Protein AF-A0A097STL3-F1 (afdb_monomer_lite)

Organism: NCBI:txid1318617

Sequence (180 aa):
MKITKFYNEKYKRNTVWKDSSFRVPNNPNSFKMDLIIDRKINAGVVQYNNKYYCPFDEHENRVGMKEGSFIQLCLDSNGDLKFIGNGKRYDAREPKGKQLTPEQIFAIKNNLNLEIEDVNCIYKINMSINKNNQELFELNQKHLDQQNKTTIEIIKNQTKIYNELIEINQKINDTIWQKI

Structure (mmCIF, N/CA/C/O backbone):
data_AF-A0A097STL3-F1
#
_entry.id   AF-A0A097STL3-F1
#
loop_
_atom_site.group_PDB
_atom_site.id
_atom_site.type_symbol
_atom_site.label_atom_id
_atom_site.label_alt_id
_atom_site.label_comp_id
_atom_site.label_asym_id
_atom_site.label_entity_id
_atom_site.label_seq_id
_atom_site.pdbx_PDB_ins_code
_atom_site.Cartn_x
_atom_site.Cartn_y
_atom_site.Cartn_z
_atom_site.occupancy
_atom_site.B_iso_or_equiv
_atom_site.auth_seq_id
_atom_site.auth_comp_id
_atom_site.auth_asym_id
_atom_site.auth_atom_id
_atom_site.pdbx_PDB_model_num
ATOM 1 N N . MET A 1 1 ? 16.613 33.665 -1.586 1.00 49.97 1 MET A N 1
ATOM 2 C CA . MET A 1 1 ? 15.415 32.814 -1.791 1.00 49.97 1 MET A CA 1
ATOM 3 C C . MET A 1 1 ? 15.668 31.456 -1.137 1.00 49.97 1 MET A C 1
ATOM 5 O O . MET A 1 1 ? 16.727 30.902 -1.390 1.00 49.97 1 MET A O 1
ATOM 9 N N . LYS A 1 2 ? 14.793 30.944 -0.250 1.00 69.44 2 LYS A N 1
ATOM 10 C CA . LYS A 1 2 ? 15.006 29.623 0.392 1.00 69.44 2 LYS A CA 1
ATOM 11 C C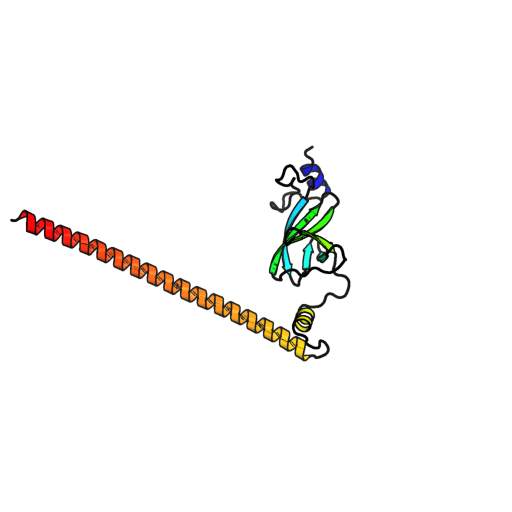 . LYS A 1 2 ? 15.012 28.526 -0.688 1.00 69.44 2 LYS A C 1
ATOM 13 O O . LYS A 1 2 ? 14.130 28.537 -1.541 1.00 69.44 2 LYS A O 1
ATOM 18 N N . ILE A 1 3 ? 15.969 27.593 -0.650 1.00 67.31 3 ILE A N 1
ATOM 19 C CA . ILE A 1 3 ? 16.179 26.551 -1.683 1.00 67.31 3 ILE A CA 1
ATOM 20 C C . ILE A 1 3 ? 14.909 25.716 -1.952 1.00 67.31 3 ILE A C 1
ATOM 22 O O . ILE A 1 3 ? 14.610 25.378 -3.091 1.00 67.31 3 ILE A O 1
ATOM 26 N N . THR A 1 4 ? 14.093 25.487 -0.918 1.00 68.31 4 THR A N 1
ATOM 27 C CA . THR A 1 4 ? 12.759 24.864 -0.996 1.00 68.31 4 THR A CA 1
ATOM 28 C C . THR A 1 4 ? 11.819 25.582 -1.961 1.00 68.31 4 THR A C 1
ATOM 30 O O . THR A 1 4 ? 11.102 24.939 -2.722 1.00 68.31 4 THR A O 1
ATOM 33 N N . LYS A 1 5 ? 11.811 26.919 -1.940 1.00 70.94 5 LYS A N 1
ATOM 34 C CA . LYS A 1 5 ? 10.935 27.747 -2.773 1.00 70.94 5 LYS A CA 1
ATOM 35 C C . LYS A 1 5 ? 11.316 27.625 -4.249 1.00 70.94 5 LYS A C 1
ATOM 37 O O . LYS A 1 5 ? 10.437 27.390 -5.067 1.00 70.94 5 LYS A O 1
ATOM 42 N N . PHE A 1 6 ? 12.616 27.655 -4.552 1.00 73.12 6 PHE A N 1
ATOM 43 C CA . PHE A 1 6 ? 13.137 27.450 -5.908 1.00 73.12 6 PHE A CA 1
ATOM 44 C C . PHE A 1 6 ? 12.684 26.111 -6.513 1.00 73.12 6 PHE A C 1
ATOM 46 O O . PHE A 1 6 ? 12.164 26.082 -7.625 1.00 73.12 6 PHE A O 1
ATOM 53 N N . TYR A 1 7 ? 12.833 25.003 -5.779 1.00 70.19 7 TYR A N 1
ATOM 54 C CA . TYR A 1 7 ? 12.460 23.678 -6.289 1.00 70.19 7 TYR A CA 1
ATOM 55 C C . TYR A 1 7 ? 10.946 23.487 -6.421 1.00 70.19 7 TYR A C 1
ATOM 57 O O . TYR A 1 7 ? 10.485 22.926 -7.416 1.00 70.19 7 TYR A O 1
ATOM 65 N N . ASN A 1 8 ? 10.160 23.987 -5.463 1.00 72.25 8 ASN A N 1
ATOM 66 C CA . ASN A 1 8 ? 8.702 23.931 -5.570 1.00 72.25 8 ASN A CA 1
ATOM 67 C C . ASN A 1 8 ? 8.195 24.739 -6.779 1.00 72.25 8 ASN A C 1
ATOM 69 O O . ASN A 1 8 ? 7.321 24.256 -7.496 1.00 72.25 8 ASN A O 1
ATOM 73 N N . GLU A 1 9 ? 8.779 25.908 -7.064 1.00 73.62 9 GLU A N 1
ATOM 74 C CA . GLU A 1 9 ? 8.464 26.702 -8.261 1.00 73.62 9 GLU A CA 1
ATOM 75 C C . GLU A 1 9 ? 8.891 25.984 -9.552 1.00 73.62 9 GLU A C 1
ATOM 77 O O . GLU A 1 9 ? 8.069 25.811 -10.455 1.00 73.62 9 GLU A O 1
ATOM 82 N N . LYS A 1 10 ? 10.135 25.482 -9.615 1.00 73.31 10 LYS A N 1
ATOM 83 C CA . LYS A 1 10 ? 10.678 24.734 -10.766 1.00 73.31 10 LYS A CA 1
ATOM 84 C C . LYS A 1 10 ? 9.775 23.566 -11.177 1.00 73.31 10 LYS A C 1
ATOM 86 O O . LYS A 1 10 ? 9.534 23.366 -12.365 1.00 73.31 10 LYS A O 1
ATOM 91 N N . TYR A 1 11 ? 9.253 22.814 -10.208 1.00 69.25 11 TYR A N 1
ATOM 92 C CA . TYR A 1 11 ? 8.400 21.645 -10.452 1.00 69.25 11 TYR A CA 1
ATOM 93 C C . TYR A 1 11 ? 6.895 21.933 -10.314 1.00 69.25 11 TYR A C 1
ATOM 95 O O . TYR A 1 11 ? 6.104 20.996 -10.191 1.00 69.25 11 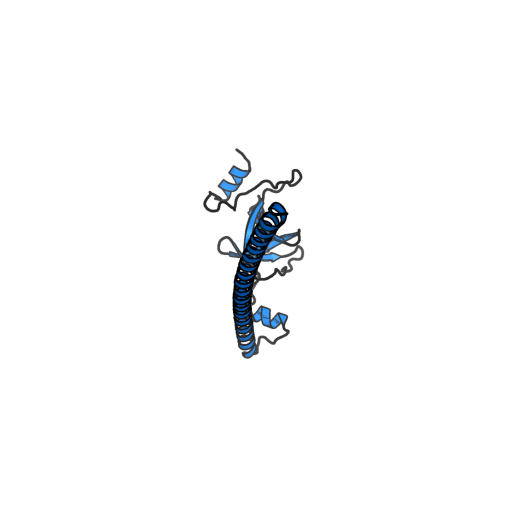TYR A O 1
ATOM 103 N N . LYS A 1 12 ? 6.486 23.213 -10.342 1.00 69.31 12 LYS A N 1
ATOM 104 C CA . LYS A 1 12 ? 5.081 23.668 -10.295 1.00 69.31 12 LYS A CA 1
ATOM 105 C C . LYS A 1 12 ? 4.276 23.078 -9.124 1.00 69.31 12 LYS A C 1
ATOM 107 O O . LYS A 1 12 ? 3.086 22.789 -9.247 1.00 69.31 12 LYS A O 1
ATOM 112 N N . ARG A 1 13 ? 4.911 22.894 -7.965 1.00 67.50 13 ARG A N 1
ATOM 113 C CA . ARG A 1 13 ? 4.290 22.387 -6.731 1.00 67.50 13 ARG A CA 1
ATOM 114 C C . ARG A 1 13 ? 3.690 23.544 -5.934 1.00 67.50 13 ARG A C 1
ATOM 116 O O . ARG A 1 13 ? 4.146 23.877 -4.844 1.00 67.50 13 ARG A O 1
ATOM 123 N N . ASN A 1 14 ? 2.652 24.159 -6.497 1.00 52.47 14 ASN A N 1
ATOM 124 C CA . ASN A 1 14 ? 1.901 25.231 -5.850 1.00 52.47 14 ASN A CA 1
ATOM 125 C C . ASN A 1 14 ? 0.673 24.642 -5.144 1.00 52.47 14 ASN A C 1
ATOM 127 O O . ASN A 1 14 ? -0.280 24.250 -5.807 1.00 52.47 14 ASN A O 1
ATOM 131 N N . THR A 1 15 ? 0.762 24.535 -3.813 1.00 48.19 15 THR A N 1
ATOM 132 C CA . THR A 1 15 ? -0.298 24.654 -2.777 1.00 48.19 15 THR A CA 1
ATOM 133 C C . THR A 1 15 ? -1.644 23.911 -2.881 1.00 48.19 15 THR A C 1
ATOM 135 O O . THR A 1 15 ? -2.364 23.900 -1.886 1.00 48.19 15 THR A O 1
ATOM 138 N N . VAL A 1 16 ? -1.995 23.236 -3.978 1.00 45.38 16 VAL A N 1
ATOM 139 C CA . VAL A 1 16 ? -3.266 22.489 -4.098 1.00 45.38 16 VAL A CA 1
ATOM 140 C C . VAL A 1 16 ? -3.219 21.169 -3.314 1.00 45.38 16 VAL A C 1
ATOM 142 O O . VAL A 1 16 ? -4.230 20.718 -2.787 1.00 45.38 16 VAL A O 1
ATOM 145 N N . TRP A 1 17 ? -2.027 20.589 -3.151 1.00 47.00 17 TRP A N 1
ATOM 146 C CA . TRP A 1 17 ? -1.789 19.374 -2.370 1.00 47.00 17 TRP A CA 1
ATOM 147 C C . TRP A 1 17 ? -0.951 19.748 -1.146 1.00 47.00 17 TRP A C 1
ATOM 149 O O . TRP A 1 17 ? 0.274 19.830 -1.242 1.00 47.00 17 TRP A O 1
ATOM 159 N N . LYS A 1 18 ? -1.596 20.030 -0.005 1.00 47.72 18 LYS A N 1
ATOM 160 C CA . LYS A 1 18 ? -0.914 20.462 1.237 1.00 47.72 18 LYS A CA 1
ATOM 161 C C . LYS A 1 18 ? 0.194 19.495 1.704 1.00 47.72 18 LYS A C 1
ATOM 163 O O . LYS A 1 18 ? 1.106 19.921 2.411 1.00 47.72 18 LYS A O 1
ATOM 168 N N . ASP A 1 19 ? 0.174 18.252 1.226 1.00 52.88 19 ASP A N 1
ATOM 169 C CA . ASP A 1 19 ? 1.062 17.177 1.675 1.00 52.88 19 ASP A CA 1
ATOM 170 C C . ASP A 1 19 ? 2.262 16.908 0.749 1.00 52.88 19 ASP A C 1
ATOM 172 O O . ASP A 1 19 ? 3.107 16.082 1.069 1.00 52.88 19 ASP A O 1
ATOM 176 N N . SER A 1 20 ? 2.384 17.597 -0.393 1.00 59.25 20 SER A N 1
ATOM 177 C CA . SER A 1 20 ? 3.439 17.332 -1.388 1.00 59.25 20 SER A CA 1
ATOM 178 C C . SER A 1 20 ? 4.316 18.561 -1.649 1.00 59.25 20 SER A C 1
ATOM 180 O O . SER A 1 20 ? 4.215 19.201 -2.697 1.00 59.25 20 SER A O 1
ATOM 182 N N . SER A 1 21 ? 5.205 18.874 -0.703 1.00 62.56 21 SER A N 1
ATOM 183 C CA . SER A 1 21 ? 6.242 19.905 -0.848 1.00 62.56 21 SER A CA 1
ATOM 184 C C . SER A 1 21 ? 7.646 19.323 -0.692 1.00 62.56 21 SER A C 1
ATOM 186 O O . SER A 1 21 ? 7.858 18.403 0.096 1.00 62.56 21 SER A O 1
ATOM 188 N N . PHE A 1 22 ? 8.612 19.866 -1.438 1.00 69.62 22 PHE A N 1
ATOM 189 C CA . PHE A 1 22 ? 10.025 19.553 -1.225 1.00 69.62 22 PHE A CA 1
ATOM 190 C C . PHE A 1 22 ? 10.446 20.015 0.173 1.00 69.62 22 PHE A C 1
ATOM 192 O O . PHE A 1 22 ? 10.267 21.191 0.522 1.00 69.62 22 PHE A O 1
ATOM 199 N N . ARG A 1 23 ? 11.002 19.099 0.970 1.00 67.44 23 ARG A N 1
ATOM 200 C CA . ARG A 1 23 ? 11.449 19.372 2.340 1.00 67.44 23 ARG A CA 1
ATOM 201 C C . ARG A 1 23 ? 12.903 18.953 2.503 1.00 67.44 23 ARG A C 1
ATOM 203 O O . ARG A 1 23 ? 13.337 17.933 1.978 1.00 67.44 23 ARG A O 1
ATOM 210 N N . VAL A 1 24 ? 13.649 19.758 3.258 1.00 63.56 24 VAL A N 1
ATOM 211 C CA . VAL A 1 24 ? 14.937 19.310 3.791 1.00 63.56 24 VAL A CA 1
ATOM 212 C C . VAL A 1 24 ? 14.597 18.243 4.831 1.00 63.56 24 VAL A C 1
ATOM 214 O O . VAL A 1 24 ? 13.694 18.495 5.638 1.00 63.56 24 VAL A O 1
ATOM 217 N N . PRO A 1 25 ? 15.214 17.055 4.809 1.00 62.47 25 PRO A N 1
ATOM 218 C CA . PRO A 1 25 ? 14.832 16.021 5.752 1.00 62.47 25 PRO A CA 1
ATOM 219 C C . PRO A 1 25 ? 15.215 16.455 7.174 1.00 62.47 25 PRO A C 1
ATOM 221 O O . PRO A 1 25 ? 16.156 17.217 7.380 1.00 62.47 25 PRO A O 1
ATOM 224 N N . ASN A 1 26 ? 14.475 15.972 8.175 1.00 56.97 26 ASN A N 1
ATOM 225 C CA . ASN A 1 26 ? 14.618 16.402 9.576 1.00 56.97 26 ASN A CA 1
ATOM 226 C C . ASN A 1 26 ? 15.957 15.992 10.230 1.00 56.97 26 ASN A C 1
ATOM 228 O O . ASN A 1 26 ? 16.152 16.232 11.419 1.00 56.97 26 ASN A O 1
ATOM 232 N N . ASN A 1 27 ? 16.866 15.357 9.485 1.00 54.47 27 ASN A N 1
ATOM 233 C CA . ASN A 1 27 ? 18.173 14.937 9.967 1.00 54.47 27 ASN A CA 1
ATOM 234 C C . ASN A 1 27 ? 19.263 15.894 9.436 1.00 54.47 27 ASN A C 1
ATOM 236 O O . ASN A 1 27 ? 19.412 16.007 8.215 1.00 54.47 27 ASN A O 1
ATOM 240 N N . PRO A 1 28 ? 20.067 16.531 10.307 1.00 45.56 28 PRO A N 1
ATOM 241 C CA . PRO A 1 28 ? 21.135 17.451 9.900 1.00 45.56 28 PRO A CA 1
ATOM 242 C C . PRO A 1 28 ? 22.209 16.820 8.994 1.00 45.56 28 PRO A C 1
ATOM 244 O O . PRO A 1 28 ? 22.889 17.548 8.278 1.00 45.56 28 PRO A O 1
ATOM 247 N N . ASN A 1 29 ? 22.319 15.486 8.954 1.00 43.00 29 ASN A N 1
ATOM 248 C CA . ASN A 1 29 ? 23.260 14.759 8.089 1.00 43.00 29 ASN A CA 1
ATOM 249 C C . ASN A 1 29 ? 22.662 14.318 6.740 1.00 43.00 29 ASN A C 1
ATOM 251 O O . ASN A 1 29 ? 23.314 13.620 5.962 1.00 43.00 29 ASN A O 1
ATOM 255 N N . SER A 1 30 ? 21.410 14.678 6.450 1.00 49.16 30 SER A N 1
ATOM 256 C CA . SER A 1 30 ? 20.740 14.316 5.200 1.00 49.16 30 SER A CA 1
ATOM 257 C C . SER A 1 30 ? 20.763 15.481 4.207 1.00 49.16 30 SER A C 1
ATOM 259 O O . SER A 1 30 ? 20.044 16.465 4.334 1.00 49.16 30 SER A O 1
ATOM 261 N N . PHE A 1 31 ? 21.623 15.370 3.194 1.00 50.16 31 PHE A N 1
ATOM 262 C CA . PHE A 1 31 ? 21.858 16.431 2.204 1.00 50.16 31 PHE A CA 1
ATOM 263 C C . PHE A 1 31 ? 20.878 16.420 1.020 1.00 50.16 31 PHE A C 1
ATOM 265 O O . PHE A 1 31 ? 20.966 17.278 0.143 1.00 50.16 31 PHE A O 1
ATOM 272 N N . LYS A 1 32 ? 19.967 15.441 0.943 1.00 63.12 32 LYS A N 1
ATOM 273 C CA . LYS A 1 32 ? 19.107 15.248 -0.231 1.00 63.12 32 LYS A CA 1
ATOM 274 C C . LYS A 1 32 ? 17.746 15.902 -0.039 1.00 63.12 32 LYS A C 1
ATOM 276 O O . LYS A 1 32 ? 17.011 15.588 0.891 1.00 63.12 32 LYS A O 1
ATOM 281 N N . MET A 1 33 ? 17.461 16.847 -0.927 1.00 71.81 33 MET A N 1
ATOM 282 C CA . MET A 1 33 ? 16.196 17.557 -1.019 1.00 71.81 33 MET A CA 1
ATOM 283 C C . MET A 1 33 ? 15.184 16.663 -1.724 1.00 71.81 33 MET A C 1
ATOM 285 O O . MET A 1 33 ? 15.281 16.472 -2.935 1.00 71.81 33 MET A O 1
ATOM 289 N N . ASP A 1 34 ? 14.230 16.133 -0.969 1.00 76.25 34 ASP A N 1
ATOM 290 C CA . ASP A 1 34 ? 13.275 15.161 -1.482 1.00 76.25 34 ASP A CA 1
ATOM 291 C C . ASP A 1 34 ? 11.840 15.658 -1.296 1.00 76.25 34 ASP A C 1
ATOM 293 O O . ASP A 1 34 ? 11.468 16.275 -0.291 1.00 76.25 34 ASP A O 1
ATOM 297 N N . LEU A 1 35 ? 11.015 15.364 -2.291 1.00 78.62 35 LEU A N 1
ATOM 298 C CA . LEU A 1 35 ? 9.569 15.440 -2.204 1.00 78.62 35 LEU A CA 1
ATOM 299 C C . LEU A 1 35 ? 9.037 14.027 -1.962 1.00 78.62 35 LEU A C 1
ATOM 301 O O . LEU A 1 35 ? 9.089 13.182 -2.857 1.00 78.62 35 LEU A O 1
ATOM 305 N N . ILE A 1 36 ? 8.511 13.791 -0.761 1.00 81.88 36 ILE A N 1
ATOM 306 C CA . ILE A 1 36 ? 7.898 12.515 -0.382 1.00 81.88 36 ILE A CA 1
ATOM 307 C C . ILE A 1 36 ? 6.403 12.550 -0.680 1.00 81.88 36 ILE A C 1
ATOM 309 O O . ILE A 1 36 ? 5.723 13.539 -0.409 1.00 81.88 36 ILE A O 1
ATOM 313 N N . ILE A 1 37 ? 5.905 11.473 -1.279 1.00 82.88 37 ILE A N 1
ATOM 314 C CA . ILE A 1 37 ? 4.533 11.359 -1.753 1.00 82.88 37 ILE A CA 1
ATOM 315 C C . ILE A 1 37 ? 4.019 9.961 -1.425 1.00 82.88 37 ILE A C 1
ATOM 317 O O . ILE A 1 37 ? 4.466 8.978 -2.016 1.00 82.88 37 ILE A O 1
ATOM 321 N N . ASP A 1 38 ? 3.032 9.874 -0.540 1.00 84.75 38 ASP A N 1
ATOM 322 C CA . ASP A 1 38 ? 2.388 8.602 -0.227 1.00 84.75 38 ASP A CA 1
ATOM 323 C C . ASP A 1 38 ? 1.435 8.179 -1.350 1.00 84.75 38 ASP A C 1
ATOM 325 O O . ASP A 1 38 ? 0.644 8.971 -1.889 1.00 84.75 38 ASP A O 1
ATOM 329 N N . ARG A 1 39 ? 1.518 6.906 -1.737 1.00 83.56 39 ARG A N 1
ATOM 330 C CA . ARG A 1 39 ? 0.695 6.317 -2.793 1.00 83.56 39 ARG A CA 1
ATOM 331 C C . ARG A 1 39 ? 0.303 4.890 -2.460 1.00 83.56 39 ARG A C 1
ATOM 333 O O . ARG A 1 39 ? 1.106 4.118 -1.953 1.00 83.56 39 ARG A O 1
ATOM 340 N N . LYS A 1 40 ? -0.932 4.530 -2.805 1.00 84.06 40 LYS A N 1
ATOM 341 C CA . LYS A 1 40 ? -1.415 3.154 -2.712 1.00 84.06 40 LYS A CA 1
ATOM 342 C C . LYS A 1 40 ? -0.927 2.348 -3.914 1.00 84.06 40 LYS A C 1
ATOM 344 O O . LYS A 1 40 ? -1.028 2.820 -5.048 1.00 84.06 40 LYS A O 1
ATOM 349 N N . ILE A 1 41 ? -0.415 1.151 -3.658 1.00 81.62 41 ILE A N 1
ATOM 350 C CA 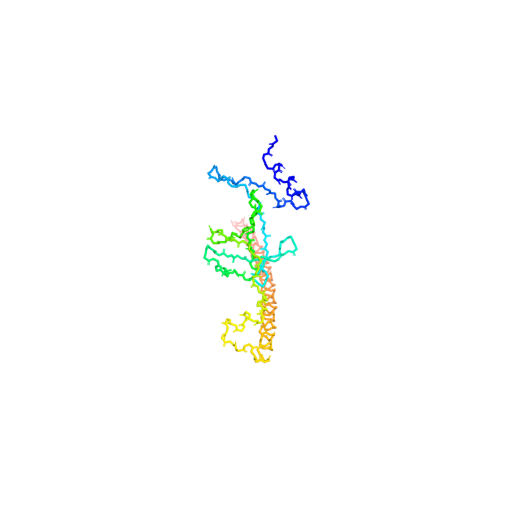. ILE A 1 41 ? -0.047 0.193 -4.702 1.00 81.62 41 ILE A CA 1
ATOM 351 C C . ILE A 1 41 ? -1.306 -0.506 -5.204 1.00 81.62 41 ILE A C 1
ATOM 353 O O . ILE A 1 41 ? -2.043 -1.085 -4.404 1.00 81.62 41 ILE A O 1
ATOM 357 N N . ASN A 1 42 ? -1.490 -0.479 -6.523 1.00 71.75 42 ASN A N 1
ATOM 358 C CA . ASN A 1 42 ? -2.526 -1.221 -7.232 1.00 71.75 42 ASN A CA 1
ATOM 359 C C . ASN A 1 42 ? -1.864 -2.056 -8.338 1.00 71.75 42 ASN A C 1
ATOM 361 O O . ASN A 1 42 ? -1.095 -1.519 -9.132 1.00 71.75 42 ASN A O 1
ATOM 365 N N . ALA A 1 43 ? -2.145 -3.354 -8.391 1.00 69.00 43 ALA A N 1
ATOM 366 C CA . ALA A 1 43 ? -1.527 -4.332 -9.291 1.00 69.00 43 ALA A CA 1
ATOM 367 C C . ALA A 1 43 ? 0.020 -4.271 -9.320 1.00 69.00 43 ALA A C 1
ATOM 369 O O . ALA A 1 43 ? 0.663 -4.400 -10.367 1.00 69.00 43 ALA A O 1
ATOM 370 N N . GLY A 1 44 ? 0.646 -4.043 -8.162 1.00 72.88 44 GLY A N 1
ATOM 371 C CA . GLY A 1 44 ? 2.105 -3.931 -8.052 1.00 72.88 44 GLY A CA 1
ATOM 372 C C . GLY A 1 44 ? 2.722 -2.717 -8.767 1.00 72.88 44 GLY A C 1
ATOM 373 O O . GLY A 1 44 ? 3.924 -2.742 -9.062 1.00 72.88 44 GLY A O 1
ATOM 374 N N . VAL A 1 45 ? 1.926 -1.685 -9.070 1.00 82.12 45 VAL A N 1
ATOM 375 C CA . VAL A 1 45 ? 2.365 -0.394 -9.623 1.00 82.12 45 VAL A CA 1
ATOM 376 C C . VAL A 1 45 ? 1.752 0.779 -8.853 1.00 82.12 45 VAL A C 1
ATOM 378 O O . VAL A 1 45 ? 0.805 0.629 -8.080 1.00 82.12 45 VAL A O 1
ATOM 381 N N . VAL A 1 46 ? 2.293 1.973 -9.082 1.00 84.44 46 VAL A N 1
ATOM 382 C CA . VAL A 1 46 ? 1.755 3.243 -8.586 1.00 84.44 46 VAL A CA 1
ATOM 383 C C . VAL A 1 46 ? 1.588 4.220 -9.743 1.00 84.44 46 VAL A C 1
ATOM 385 O O . VAL A 1 46 ? 2.483 4.354 -10.578 1.00 84.44 46 VAL A O 1
ATOM 388 N N . GLN A 1 47 ? 0.465 4.940 -9.770 1.00 80.00 47 GLN A N 1
ATOM 389 C CA . GLN A 1 47 ? 0.245 6.014 -10.733 1.00 80.00 47 GLN A CA 1
ATOM 390 C C . GLN A 1 47 ? 0.852 7.338 -10.241 1.00 80.00 47 GLN A C 1
ATOM 392 O O . GLN A 1 47 ? 0.566 7.814 -9.136 1.00 80.00 47 GLN A O 1
ATOM 397 N N . TYR A 1 48 ? 1.666 7.963 -11.086 1.00 82.44 48 TYR A N 1
ATOM 398 C CA . TYR A 1 48 ? 2.249 9.278 -10.858 1.00 82.44 48 TYR A CA 1
ATOM 399 C C . TYR A 1 48 ? 2.381 10.028 -12.185 1.00 82.44 48 TYR A C 1
ATOM 401 O O . TYR A 1 48 ? 2.865 9.474 -13.162 1.00 82.44 48 TYR A O 1
ATOM 409 N N . ASN A 1 49 ? 1.941 11.289 -12.232 1.00 78.94 49 ASN A N 1
ATOM 410 C CA . ASN A 1 49 ? 2.010 12.132 -13.434 1.00 78.94 49 ASN A CA 1
ATOM 411 C C . ASN A 1 49 ? 1.497 11.433 -14.719 1.00 78.94 49 ASN A C 1
ATOM 413 O O . ASN A 1 49 ? 2.183 11.406 -15.737 1.00 78.94 49 ASN A O 1
ATOM 417 N N . ASN A 1 50 ? 0.308 10.820 -14.642 1.00 71.50 50 ASN A N 1
ATOM 418 C CA . ASN A 1 50 ? -0.338 10.045 -15.717 1.00 71.50 50 ASN A CA 1
ATOM 419 C C . ASN A 1 50 ? 0.445 8.824 -16.236 1.00 71.50 50 ASN A C 1
ATOM 421 O O . ASN A 1 50 ? 0.091 8.267 -17.271 1.00 71.50 50 ASN A O 1
ATOM 425 N N . LYS A 1 51 ? 1.465 8.371 -15.507 1.00 78.12 51 LYS A N 1
ATOM 426 C CA . LYS A 1 51 ? 2.257 7.178 -15.819 1.00 78.12 51 LYS A CA 1
ATOM 427 C C . LYS A 1 51 ? 2.211 6.178 -14.673 1.00 78.12 51 LYS A C 1
ATOM 429 O O . LYS A 1 51 ? 1.914 6.545 -13.535 1.00 78.12 51 LYS A O 1
ATOM 434 N N . TYR A 1 52 ? 2.514 4.920 -14.976 1.00 82.44 52 TYR A N 1
ATOM 435 C CA . TYR A 1 52 ? 2.588 3.843 -13.991 1.00 82.44 52 TYR A CA 1
ATOM 436 C C . TYR A 1 52 ? 4.037 3.457 -13.741 1.00 82.44 52 TYR A C 1
ATOM 438 O O . TYR A 1 52 ? 4.783 3.196 -14.680 1.00 82.44 52 TYR A O 1
ATOM 446 N N . TYR A 1 53 ? 4.411 3.375 -12.471 1.00 88.44 53 TYR A N 1
ATOM 447 C CA . TYR A 1 53 ? 5.766 3.050 -12.052 1.00 88.44 53 TYR A CA 1
ATOM 448 C C . TYR A 1 53 ? 5.785 1.812 -11.161 1.00 88.44 53 TYR A C 1
ATOM 450 O O . TYR A 1 53 ? 4.865 1.590 -10.370 1.00 88.44 53 TYR A O 1
ATOM 458 N N . CYS A 1 54 ? 6.863 1.038 -11.247 1.00 89.94 54 CYS A N 1
ATOM 459 C CA . CYS A 1 54 ? 7.209 -0.009 -10.291 1.00 89.94 54 CYS A CA 1
ATOM 460 C C . CYS A 1 54 ? 8.679 0.112 -9.851 1.00 89.94 54 CYS A C 1
ATOM 462 O O . CYS A 1 54 ? 9.480 0.749 -10.543 1.00 89.94 54 CYS A O 1
ATOM 464 N N . PRO A 1 55 ? 9.027 -0.446 -8.680 1.00 91.19 55 PRO A N 1
ATOM 465 C CA . PRO A 1 55 ? 10.378 -0.371 -8.148 1.00 91.19 55 PRO A CA 1
ATOM 466 C C . PRO A 1 55 ? 11.299 -1.412 -8.780 1.00 91.19 55 PRO A C 1
ATOM 468 O O . PRO A 1 55 ? 10.911 -2.566 -8.986 1.00 91.19 55 PRO A O 1
ATOM 471 N N . PHE A 1 56 ? 12.542 -1.007 -9.004 1.00 89.19 56 PHE A N 1
ATOM 472 C CA . PHE A 1 56 ? 13.632 -1.876 -9.422 1.00 89.19 56 PHE A CA 1
ATOM 473 C C . PHE A 1 56 ? 14.849 -1.714 -8.514 1.00 89.19 56 PHE A C 1
ATOM 475 O O . PHE A 1 56 ? 15.125 -0.614 -8.029 1.00 89.19 56 PHE A O 1
ATOM 482 N N . ASP A 1 57 ? 15.557 -2.813 -8.272 1.00 85.81 57 ASP A N 1
ATOM 483 C CA . ASP A 1 57 ? 16.825 -2.797 -7.548 1.00 85.81 57 ASP A CA 1
ATOM 484 C C . ASP A 1 57 ? 18.009 -2.406 -8.452 1.00 85.81 57 ASP A C 1
ATOM 486 O O . ASP A 1 57 ? 17.856 -2.140 -9.647 1.00 85.81 57 ASP A O 1
ATOM 490 N N . GLU A 1 58 ? 19.200 -2.355 -7.855 1.00 85.62 58 GLU A N 1
ATOM 491 C CA . GLU A 1 58 ? 20.460 -2.010 -8.525 1.00 85.62 58 GLU A CA 1
ATOM 492 C C . GLU A 1 58 ? 20.889 -3.010 -9.610 1.00 85.62 58 GLU A C 1
ATOM 494 O O . GLU A 1 58 ? 21.705 -2.679 -10.465 1.00 85.62 58 GLU A O 1
ATOM 499 N N . HIS A 1 59 ? 20.314 -4.214 -9.608 1.00 84.81 59 HIS A N 1
ATOM 500 C CA . HIS A 1 59 ? 20.549 -5.259 -10.603 1.00 84.81 59 HIS A CA 1
ATOM 501 C C . HIS A 1 59 ? 19.472 -5.276 -11.693 1.00 84.81 59 HIS A C 1
ATOM 503 O O . HIS A 1 59 ? 19.349 -6.243 -12.440 1.00 84.81 59 HIS A O 1
ATOM 509 N N . GLU A 1 60 ? 18.675 -4.212 -11.778 1.00 80.81 60 GLU A N 1
ATOM 510 C CA . GLU A 1 60 ? 17.544 -4.075 -12.685 1.00 80.81 60 GLU A CA 1
ATOM 511 C C . GLU A 1 60 ? 16.398 -5.078 -12.482 1.00 80.81 60 GLU A C 1
ATOM 513 O O . GLU A 1 60 ? 15.499 -5.152 -13.328 1.00 80.81 60 GLU A O 1
ATOM 518 N N . ASN A 1 61 ? 16.348 -5.791 -11.357 1.00 79.69 61 ASN A N 1
ATOM 519 C CA . ASN A 1 61 ? 15.256 -6.712 -11.068 1.00 79.69 61 ASN A CA 1
ATOM 520 C C . ASN A 1 61 ? 14.057 -5.964 -10.491 1.00 79.69 61 ASN A C 1
ATOM 522 O O . ASN A 1 61 ? 14.193 -5.037 -9.688 1.00 79.69 61 ASN A O 1
ATOM 526 N N . ARG A 1 62 ? 12.848 -6.368 -10.898 1.00 83.75 62 ARG A N 1
ATOM 527 C CA . ARG A 1 62 ? 11.614 -5.802 -10.344 1.00 83.75 62 ARG A CA 1
ATOM 528 C C . ARG A 1 62 ? 11.477 -6.231 -8.888 1.00 83.75 62 ARG A C 1
ATOM 530 O O . ARG A 1 62 ? 11.450 -7.422 -8.588 1.00 83.75 62 ARG A O 1
ATOM 537 N N . VAL A 1 63 ? 11.289 -5.263 -8.002 1.00 84.25 63 VAL A N 1
ATOM 538 C CA . VAL A 1 63 ? 11.053 -5.527 -6.584 1.00 84.25 63 VAL A CA 1
ATOM 539 C C . VAL A 1 63 ? 9.556 -5.710 -6.351 1.00 84.25 63 VAL A C 1
ATOM 541 O O . VAL A 1 63 ? 8.733 -4.868 -6.716 1.00 84.25 63 VAL A O 1
ATOM 544 N N . GLY A 1 64 ? 9.181 -6.842 -5.758 1.00 78.00 64 GLY A N 1
ATOM 545 C CA . GLY A 1 64 ? 7.801 -7.099 -5.363 1.00 78.00 64 GLY A CA 1
ATOM 546 C C . GLY A 1 64 ? 7.395 -6.190 -4.205 1.00 78.00 64 GLY A C 1
ATOM 547 O O . GLY A 1 64 ? 8.075 -6.147 -3.184 1.00 78.00 64 GLY A O 1
ATOM 548 N N . MET A 1 65 ? 6.268 -5.494 -4.346 1.00 78.88 65 MET A N 1
ATOM 549 C CA . MET A 1 65 ? 5.669 -4.713 -3.262 1.00 78.88 65 MET A CA 1
ATOM 550 C C . MET A 1 65 ? 4.282 -5.256 -2.926 1.00 78.88 65 MET A C 1
ATOM 552 O O . MET A 1 65 ? 3.595 -5.815 -3.784 1.00 78.88 65 MET A O 1
ATOM 556 N N . LYS A 1 66 ? 3.873 -5.116 -1.663 1.00 75.50 66 LYS A N 1
ATOM 557 C CA . LYS A 1 66 ? 2.610 -5.670 -1.169 1.00 75.50 66 LYS A CA 1
ATOM 558 C C . LYS A 1 66 ? 1.418 -4.928 -1.783 1.00 75.50 66 LYS A C 1
ATOM 560 O O . LYS A 1 66 ? 1.293 -3.713 -1.629 1.00 75.50 66 LYS A O 1
ATOM 565 N N . GLU A 1 67 ? 0.526 -5.666 -2.433 1.00 74.56 67 GLU A N 1
ATOM 566 C CA . GLU A 1 67 ? -0.703 -5.122 -3.015 1.00 74.56 67 GLU A CA 1
ATOM 567 C C . GLU A 1 67 ? -1.575 -4.419 -1.963 1.00 74.56 67 GLU A C 1
ATOM 569 O O . GLU A 1 67 ? -1.688 -4.886 -0.827 1.00 74.56 67 GLU A O 1
ATOM 574 N N . GLY A 1 68 ? -2.163 -3.275 -2.325 1.00 70.62 68 GLY A N 1
ATOM 575 C CA . GLY A 1 68 ? -3.039 -2.494 -1.452 1.00 70.62 68 GLY A CA 1
ATOM 576 C C . GLY A 1 68 ? -2.329 -1.730 -0.326 1.00 70.62 68 GLY A C 1
ATOM 577 O O . GLY A 1 68 ? -2.989 -0.961 0.375 1.00 70.62 68 GLY A O 1
ATOM 578 N N . SER A 1 69 ? -1.012 -1.898 -0.157 1.00 79.94 69 SER A N 1
ATOM 579 C CA . SER A 1 69 ? -0.223 -1.147 0.828 1.00 79.94 69 SER A CA 1
ATOM 580 C C . SER A 1 69 ? 0.103 0.272 0.349 1.00 79.94 69 SER A C 1
ATOM 582 O O . SER A 1 69 ? 0.149 0.546 -0.854 1.00 79.94 69 SER A O 1
ATOM 584 N N . PHE A 1 70 ? 0.308 1.186 1.300 1.00 84.25 70 PHE A N 1
ATOM 585 C CA . PHE A 1 70 ? 0.841 2.515 1.012 1.00 84.25 70 PHE A CA 1
ATOM 586 C C . PHE A 1 70 ? 2.365 2.459 0.956 1.00 84.25 70 PHE A C 1
ATOM 588 O O . PHE A 1 70 ? 3.005 1.890 1.841 1.00 84.25 70 PHE A O 1
ATOM 595 N N . ILE A 1 71 ? 2.932 3.065 -0.082 1.00 86.25 71 ILE A N 1
ATOM 596 C CA . ILE A 1 71 ? 4.368 3.209 -0.283 1.00 86.25 71 ILE A CA 1
ATOM 597 C C . ILE A 1 71 ? 4.728 4.673 -0.510 1.00 86.25 71 ILE A C 1
ATOM 599 O O . ILE A 1 71 ? 3.926 5.462 -1.016 1.00 86.25 71 ILE A O 1
ATOM 603 N N . GLN A 1 72 ? 5.959 5.016 -0.156 1.00 87.31 72 GLN A N 1
ATOM 604 C CA . GLN A 1 72 ? 6.511 6.345 -0.353 1.00 87.31 72 GLN A CA 1
ATOM 605 C C . GLN A 1 72 ? 7.195 6.430 -1.715 1.00 87.31 72 GLN A C 1
ATOM 607 O O . GLN A 1 72 ? 8.153 5.707 -1.994 1.00 87.31 72 GLN A O 1
ATOM 612 N N . LEU A 1 73 ? 6.715 7.338 -2.559 1.00 88.00 73 LEU A N 1
ATOM 613 C CA . LEU A 1 73 ? 7.476 7.848 -3.689 1.00 88.00 73 LEU A CA 1
ATOM 614 C C . LEU A 1 73 ? 8.325 9.034 -3.239 1.00 88.00 73 LEU A C 1
ATOM 616 O O . LEU A 1 73 ? 7.906 9.838 -2.412 1.00 88.00 73 LEU A O 1
ATOM 620 N N . CYS A 1 74 ? 9.505 9.153 -3.825 1.00 87.94 74 CYS A N 1
ATOM 621 C CA . CYS A 1 74 ? 10.469 10.203 -3.567 1.00 87.94 74 CYS A CA 1
ATOM 622 C C . CYS A 1 74 ? 10.887 10.811 -4.901 1.00 87.94 74 CYS A C 1
ATOM 624 O O . CYS A 1 74 ? 11.474 10.113 -5.723 1.00 87.94 74 CYS A O 1
ATOM 626 N N . LEU A 1 75 ? 10.585 12.089 -5.114 1.00 85.69 75 LEU A N 1
ATOM 627 C CA . LEU A 1 75 ? 11.156 12.864 -6.212 1.00 85.69 75 LEU A CA 1
ATOM 628 C C . LEU A 1 75 ? 12.338 13.655 -5.655 1.00 85.69 75 LEU A C 1
ATOM 630 O O . LEU A 1 75 ? 12.144 14.468 -4.749 1.00 85.69 75 LEU A O 1
ATOM 634 N N . ASP A 1 76 ? 13.539 13.399 -6.155 1.00 79.94 76 ASP A N 1
ATOM 635 C CA . ASP A 1 76 ? 14.732 14.102 -5.685 1.00 79.94 76 ASP A CA 1
ATOM 636 C C . ASP A 1 76 ? 14.933 15.462 -6.381 1.00 79.94 76 ASP A C 1
ATOM 638 O O . ASP A 1 76 ? 14.170 15.876 -7.263 1.00 79.94 76 ASP A O 1
ATOM 642 N N . SER A 1 77 ? 15.972 16.195 -5.976 1.00 73.12 77 SER A N 1
ATOM 643 C CA . SER A 1 77 ? 16.311 17.508 -6.538 1.00 73.12 77 SER A CA 1
ATOM 644 C C . SER A 1 77 ? 16.639 17.484 -8.038 1.00 73.12 77 SER A C 1
ATOM 646 O O . SER A 1 77 ? 16.445 18.498 -8.723 1.00 73.12 77 SER A O 1
ATOM 648 N N . ASN A 1 78 ? 17.099 16.344 -8.558 1.00 77.94 78 ASN A N 1
ATOM 649 C CA . ASN A 1 78 ? 17.425 16.153 -9.972 1.00 77.94 78 ASN A CA 1
ATOM 650 C C . ASN A 1 78 ? 16.177 15.844 -10.809 1.00 77.94 78 ASN A C 1
ATOM 652 O O . ASN A 1 78 ? 16.201 16.021 -12.025 1.00 77.94 78 ASN A O 1
ATOM 656 N N . GLY A 1 79 ? 15.070 15.489 -10.154 1.00 76.00 79 GLY A N 1
ATOM 657 C CA . GLY A 1 79 ? 13.822 15.100 -10.798 1.00 76.00 79 GLY A CA 1
ATOM 658 C C . GLY A 1 79 ? 13.695 13.590 -10.987 1.00 76.00 79 GLY A C 1
ATOM 659 O O . GLY A 1 79 ? 12.757 13.153 -11.655 1.00 76.00 79 GLY A O 1
ATOM 660 N N . ASP A 1 80 ? 14.588 12.801 -10.386 1.00 85.81 80 ASP A N 1
ATOM 661 C CA . ASP A 1 80 ? 14.515 11.348 -10.443 1.00 85.81 80 ASP A CA 1
ATOM 662 C C . ASP A 1 80 ? 13.477 10.842 -9.442 1.00 85.81 80 ASP A C 1
ATOM 664 O O . ASP A 1 80 ? 13.451 11.228 -8.267 1.00 85.81 80 ASP A O 1
ATOM 668 N N . LEU A 1 81 ? 12.594 9.967 -9.923 1.00 89.19 81 LEU A N 1
ATOM 669 C CA . LEU A 1 81 ? 11.561 9.344 -9.109 1.00 89.19 81 LEU A CA 1
ATOM 670 C C . LEU A 1 81 ? 12.076 8.012 -8.556 1.00 89.19 81 LEU A C 1
ATOM 672 O O . LEU A 1 81 ? 12.554 7.155 -9.300 1.00 89.19 81 LEU A O 1
ATOM 676 N N . LYS A 1 82 ? 11.934 7.813 -7.247 1.00 91.75 82 LYS A N 1
ATOM 677 C CA . LYS A 1 82 ? 12.311 6.581 -6.547 1.00 91.75 82 LYS A CA 1
ATOM 678 C C . LYS A 1 82 ? 11.188 6.089 -5.645 1.00 91.75 82 LYS A C 1
ATOM 680 O O . LYS A 1 82 ? 10.378 6.875 -5.161 1.00 91.75 82 LYS A O 1
ATOM 685 N N . PHE A 1 83 ? 11.166 4.791 -5.381 1.00 90.62 83 PHE A N 1
ATOM 686 C CA . PHE A 1 83 ? 10.368 4.195 -4.312 1.00 90.62 83 PHE A CA 1
ATOM 687 C C . PHE A 1 83 ? 11.204 4.088 -3.042 1.00 90.62 83 PHE A C 1
ATOM 689 O O . PHE A 1 83 ? 12.388 3.760 -3.107 1.00 90.62 83 PHE A O 1
ATOM 696 N N . ILE A 1 84 ? 10.582 4.303 -1.888 1.00 87.19 84 ILE A N 1
ATOM 697 C CA . ILE A 1 84 ? 11.159 4.034 -0.573 1.00 87.19 84 ILE A CA 1
ATOM 698 C C . ILE A 1 84 ? 10.390 2.869 0.050 1.00 87.19 84 ILE A C 1
ATOM 700 O O . ILE A 1 84 ? 9.172 2.932 0.211 1.00 87.19 84 ILE A O 1
ATOM 704 N N . GLY A 1 85 ? 11.105 1.804 0.408 1.00 80.25 85 GLY A N 1
ATOM 705 C CA . GLY A 1 85 ? 10.532 0.627 1.058 1.00 80.25 85 GLY A CA 1
ATOM 706 C C . GLY A 1 85 ? 11.601 -0.182 1.787 1.00 80.25 85 GLY A C 1
ATOM 707 O O . GLY A 1 85 ? 12.734 -0.281 1.318 1.00 80.25 85 GLY A O 1
ATOM 708 N N . ASN A 1 86 ? 11.266 -0.753 2.947 1.00 73.88 86 ASN A N 1
ATOM 709 C CA . ASN A 1 86 ? 12.201 -1.530 3.778 1.00 73.88 86 ASN A CA 1
ATOM 710 C C . ASN A 1 86 ? 13.530 -0.794 4.063 1.00 73.88 86 ASN A C 1
ATOM 712 O O . ASN A 1 86 ? 14.601 -1.393 4.024 1.00 73.88 86 ASN A O 1
ATOM 716 N N . GLY A 1 87 ? 13.474 0.527 4.273 1.00 77.69 87 GLY A N 1
ATOM 717 C CA . GLY A 1 87 ? 14.656 1.365 4.522 1.00 77.69 87 GLY A CA 1
ATOM 718 C C . GLY A 1 87 ? 15.576 1.586 3.312 1.00 77.69 87 GLY A C 1
ATOM 719 O O . GLY A 1 87 ? 16.618 2.221 3.457 1.00 77.69 87 GLY A O 1
ATOM 720 N N . LYS A 1 88 ? 15.207 1.099 2.121 1.00 85.25 88 LYS A N 1
ATOM 721 C CA . LYS A 1 88 ? 15.983 1.229 0.880 1.00 85.25 88 LYS A CA 1
ATOM 722 C C . LYS A 1 88 ? 15.263 2.098 -0.148 1.00 85.25 88 LYS A C 1
ATOM 724 O O . LYS A 1 88 ? 14.046 2.288 -0.082 1.00 85.25 88 LYS A O 1
ATOM 729 N N . ARG A 1 89 ? 16.038 2.615 -1.107 1.00 88.81 89 ARG A N 1
ATOM 730 C CA . ARG A 1 89 ? 15.534 3.309 -2.297 1.00 88.81 89 ARG A CA 1
ATOM 731 C C . ARG A 1 89 ? 15.625 2.386 -3.506 1.00 88.81 89 ARG A C 1
ATOM 733 O O . ARG A 1 89 ? 16.650 1.743 -3.693 1.00 88.81 89 ARG A O 1
ATOM 740 N N . TYR A 1 90 ? 14.582 2.385 -4.320 1.00 90.50 90 TYR A N 1
ATOM 741 C CA . TYR A 1 90 ? 14.491 1.617 -5.559 1.00 90.50 90 TYR A CA 1
ATOM 742 C C . TYR A 1 90 ? 14.171 2.559 -6.711 1.00 90.50 90 TYR A C 1
ATOM 744 O O . TYR A 1 90 ? 13.417 3.519 -6.530 1.00 90.50 90 TYR A O 1
ATOM 752 N N . ASP A 1 91 ? 14.706 2.285 -7.891 1.00 91.38 91 ASP A N 1
ATOM 753 C CA . ASP A 1 91 ? 14.440 3.117 -9.059 1.00 91.38 91 ASP A CA 1
ATOM 754 C C . ASP A 1 91 ? 12.989 2.947 -9.505 1.00 91.38 91 ASP A C 1
ATOM 756 O O . ASP A 1 91 ? 12.499 1.824 -9.653 1.00 91.38 91 ASP A O 1
ATOM 760 N N . ALA A 1 92 ? 12.285 4.063 -9.705 1.00 92.38 92 ALA A N 1
ATOM 761 C CA . ALA A 1 92 ? 10.932 4.037 -10.235 1.00 92.38 92 ALA A CA 1
ATOM 762 C C . ALA A 1 92 ? 11.000 4.050 -11.760 1.00 92.38 92 ALA A C 1
ATOM 764 O O . ALA A 1 92 ? 11.341 5.061 -12.374 1.00 92.38 92 ALA A O 1
ATOM 765 N N . ARG A 1 93 ? 10.652 2.928 -12.387 1.00 89.94 93 ARG A N 1
ATOM 766 C CA . ARG A 1 93 ? 10.633 2.814 -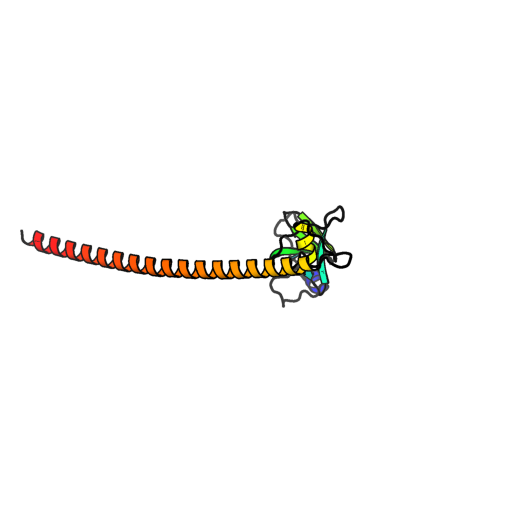13.850 1.00 89.94 93 ARG A CA 1
ATOM 767 C C . ARG A 1 93 ? 9.259 2.370 -14.321 1.00 89.94 93 ARG A C 1
ATOM 769 O O . ARG A 1 93 ? 8.524 1.706 -13.587 1.00 89.94 93 ARG A O 1
ATOM 776 N N . GLU A 1 94 ? 8.909 2.754 -15.543 1.00 85.75 94 GLU A N 1
ATOM 777 C CA . GLU A 1 94 ? 7.756 2.160 -16.209 1.00 85.75 94 GLU A CA 1
ATOM 778 C C . GLU A 1 94 ? 8.049 0.664 -16.424 1.00 85.75 94 GLU A C 1
ATOM 780 O O . GLU A 1 94 ? 9.171 0.303 -16.802 1.00 85.75 94 GLU A O 1
ATOM 785 N N . PRO A 1 95 ? 7.095 -0.234 -16.144 1.00 76.19 95 PRO A N 1
ATOM 786 C CA . PRO A 1 95 ? 7.294 -1.660 -16.373 1.00 76.19 95 PRO A CA 1
ATOM 787 C C . PRO A 1 95 ? 7.560 -1.923 -17.864 1.00 76.19 95 PRO A C 1
ATOM 789 O O . PRO A 1 95 ? 6.800 -1.484 -18.724 1.00 76.19 95 PRO A O 1
ATOM 792 N N . LYS A 1 96 ? 8.643 -2.643 -18.176 1.00 66.62 96 LYS A N 1
ATOM 793 C CA . LYS A 1 96 ? 9.006 -3.021 -19.551 1.00 66.62 96 LYS A CA 1
ATOM 794 C C . LYS A 1 96 ? 8.132 -4.206 -20.013 1.00 66.62 96 LYS A C 1
ATOM 796 O O . LYS A 1 96 ? 8.118 -5.238 -19.348 1.00 66.62 96 LYS A O 1
ATOM 801 N N . GLY A 1 97 ? 7.438 -4.071 -21.150 1.00 60.41 97 GLY A N 1
ATOM 802 C CA . GLY A 1 97 ? 6.617 -5.123 -21.787 1.00 60.41 97 GLY A CA 1
ATOM 803 C C . GLY A 1 97 ? 5.099 -4.987 -21.575 1.00 60.41 97 GLY A C 1
ATOM 804 O O . GLY A 1 97 ? 4.637 -4.078 -20.886 1.00 60.41 97 GLY A O 1
ATOM 805 N N . LYS A 1 98 ? 4.303 -5.899 -22.168 1.00 52.31 98 LYS A N 1
ATOM 806 C CA . LYS A 1 98 ? 2.886 -6.062 -21.789 1.00 52.31 98 LYS A CA 1
ATOM 807 C C . LYS A 1 98 ? 2.868 -6.456 -20.314 1.00 52.31 98 LYS A C 1
ATOM 809 O O . LYS A 1 98 ? 3.344 -7.533 -19.964 1.00 52.31 98 LYS A O 1
ATOM 814 N N . GLN A 1 99 ? 2.391 -5.558 -19.457 1.00 52.84 99 GLN A N 1
ATOM 815 C CA . GLN A 1 99 ? 2.232 -5.829 -18.032 1.00 52.84 99 GLN A CA 1
ATOM 816 C C . GLN A 1 99 ? 1.465 -7.142 -17.859 1.00 52.84 99 GLN A C 1
ATOM 818 O O . GLN A 1 99 ? 0.423 -7.330 -18.488 1.00 52.84 99 GLN A O 1
ATOM 823 N N . LEU A 1 100 ? 1.988 -8.043 -17.024 1.00 55.88 100 LEU A N 1
ATOM 824 C CA . LEU A 1 100 ? 1.230 -9.218 -16.618 1.00 55.88 100 LEU A CA 1
ATOM 825 C C . LEU A 1 100 ? -0.040 -8.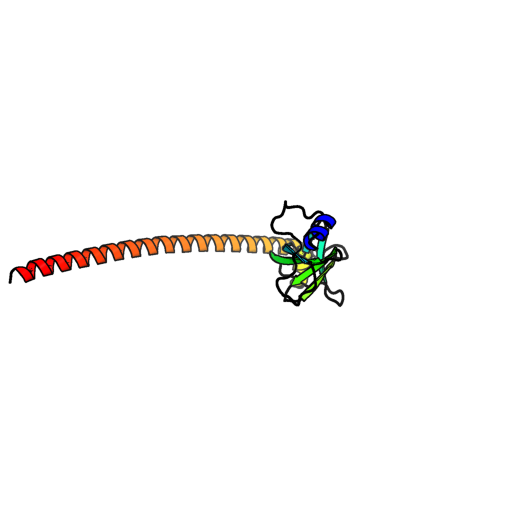727 -15.925 1.00 55.88 100 LEU A C 1
ATOM 827 O O . LEU A 1 100 ? 0.024 -7.967 -14.956 1.00 55.88 100 LEU A O 1
ATOM 831 N N . THR A 1 101 ? -1.178 -9.134 -16.461 1.00 62.53 101 THR A N 1
ATOM 832 C CA . THR A 1 101 ? -2.495 -8.878 -15.887 1.00 62.53 101 THR A CA 1
ATOM 833 C C . THR A 1 101 ? -2.587 -9.491 -14.477 1.00 62.53 101 THR A C 1
ATOM 835 O O . THR A 1 101 ? -1.835 -10.421 -14.160 1.00 62.53 101 THR A O 1
ATOM 838 N N . PRO A 1 102 ? -3.455 -8.986 -13.584 1.00 56.81 102 PRO A N 1
ATOM 839 C CA . PRO A 1 102 ? -3.675 -9.583 -12.262 1.00 56.81 102 PRO A CA 1
ATOM 840 C C . PRO A 1 102 ? -3.937 -11.098 -12.302 1.00 56.81 102 PRO A C 1
ATOM 842 O O . PRO A 1 102 ? -3.425 -11.834 -11.457 1.00 56.81 102 PRO A O 1
ATOM 845 N N . GLU A 1 103 ? -4.649 -11.562 -13.327 1.00 62.72 103 GLU A N 1
ATOM 846 C CA . GLU A 1 103 ? -4.899 -12.962 -13.668 1.00 62.72 103 GLU A CA 1
ATOM 847 C C . GLU A 1 103 ? -3.584 -13.708 -13.914 1.00 62.72 103 GLU A C 1
ATOM 849 O O . GLU A 1 103 ? -3.344 -14.782 -13.361 1.00 62.72 103 GLU A O 1
ATOM 854 N N . GLN A 1 104 ? -2.694 -13.109 -14.711 1.00 62.22 104 GLN A N 1
ATOM 855 C CA . GLN A 1 104 ? -1.398 -13.695 -15.026 1.00 62.22 104 GLN A CA 1
ATOM 856 C C . GLN A 1 104 ? -0.485 -13.780 -13.804 1.00 62.22 104 GLN A C 1
ATOM 858 O O . GLN A 1 104 ? 0.202 -14.780 -13.599 1.00 62.22 104 GLN A O 1
ATOM 863 N N . ILE A 1 105 ? -0.520 -12.759 -12.950 1.00 60.91 105 ILE A N 1
ATOM 864 C CA . ILE A 1 105 ? 0.200 -12.755 -11.674 1.00 60.91 105 ILE A CA 1
ATOM 865 C C . ILE A 1 105 ? -0.350 -13.846 -10.743 1.00 60.91 105 ILE A C 1
ATOM 867 O O . ILE A 1 105 ? 0.430 -14.528 -10.076 1.00 60.91 105 ILE A O 1
ATOM 871 N N . PHE A 1 106 ? -1.672 -14.024 -10.688 1.00 63.09 106 PHE A N 1
ATOM 872 C CA . PHE A 1 106 ? -2.317 -15.068 -9.891 1.00 63.09 106 PHE A CA 1
ATOM 873 C C . PHE A 1 106 ? -1.931 -16.472 -10.367 1.00 63.09 106 PHE A C 1
ATOM 875 O O . PHE A 1 106 ? -1.559 -17.310 -9.546 1.00 63.09 106 PHE A O 1
ATOM 882 N N . ALA A 1 107 ? -1.964 -16.719 -11.675 1.00 62.38 107 ALA A N 1
ATOM 883 C CA . ALA A 1 107 ? -1.621 -18.016 -12.242 1.00 62.38 107 ALA A CA 1
ATOM 884 C C . ALA A 1 107 ? -0.158 -18.396 -11.978 1.00 62.38 107 ALA A C 1
ATOM 886 O O . ALA A 1 107 ? 0.108 -19.495 -11.500 1.00 62.38 107 ALA A O 1
ATOM 887 N N . ILE A 1 108 ? 0.779 -17.463 -12.186 1.00 62.62 108 ILE A N 1
ATOM 888 C CA . ILE A 1 108 ? 2.210 -17.686 -11.924 1.00 62.62 108 ILE A CA 1
ATOM 889 C C . ILE A 1 108 ? 2.452 -18.007 -10.445 1.00 62.62 108 ILE A C 1
ATOM 891 O O . ILE A 1 108 ? 3.176 -18.944 -10.129 1.00 62.62 108 ILE A O 1
ATOM 895 N N . LYS A 1 109 ? 1.814 -17.274 -9.522 1.00 61.19 109 LYS A N 1
ATOM 896 C CA . LYS A 1 109 ? 1.949 -17.522 -8.074 1.00 61.19 109 LYS A CA 1
ATOM 897 C C . LYS A 1 109 ? 1.450 -18.900 -7.635 1.00 61.19 109 LYS A C 1
ATOM 899 O O . LYS A 1 109 ? 1.905 -19.393 -6.609 1.00 61.19 109 LYS A O 1
ATOM 904 N N . ASN A 1 110 ? 0.516 -19.488 -8.379 1.00 67.06 110 ASN A N 1
ATOM 905 C CA . ASN A 1 110 ? -0.112 -20.769 -8.058 1.00 67.06 110 ASN A CA 1
ATOM 906 C C . ASN A 1 110 ? 0.327 -21.901 -9.007 1.00 67.06 110 ASN A C 1
ATOM 908 O O . ASN A 1 110 ? -0.295 -22.959 -9.000 1.00 67.06 110 ASN A O 1
ATOM 912 N N . ASN A 1 111 ? 1.379 -21.696 -9.813 1.00 70.56 111 ASN A N 1
ATOM 913 C CA . ASN A 1 111 ? 1.870 -22.657 -10.811 1.00 70.56 111 ASN A CA 1
ATOM 914 C C . ASN A 1 111 ? 0.778 -23.159 -11.783 1.00 70.56 111 ASN A C 1
ATOM 916 O O . ASN A 1 111 ? 0.741 -24.336 -12.137 1.00 70.56 111 ASN A O 1
ATOM 920 N N . LEU A 1 112 ? -0.126 -22.271 -12.209 1.00 71.44 112 LEU A N 1
ATOM 921 C CA . LEU A 1 112 ? -1.223 -22.584 -13.130 1.00 71.44 112 LEU A CA 1
ATOM 922 C C . LEU A 1 112 ? -0.841 -22.265 -14.583 1.00 71.44 112 LEU A C 1
ATOM 924 O O . LEU A 1 112 ? -0.166 -21.270 -14.852 1.00 71.44 112 LEU A O 1
ATOM 928 N N . ASN A 1 113 ? -1.308 -23.087 -15.528 1.00 74.88 113 ASN A N 1
ATOM 929 C CA . ASN A 1 113 ? -1.051 -22.890 -16.955 1.00 74.88 113 ASN A CA 1
ATOM 930 C C . ASN A 1 113 ? -1.963 -21.802 -17.550 1.00 74.88 113 ASN A C 1
ATOM 932 O O . ASN A 1 113 ? -3.176 -21.966 -17.630 1.00 74.88 113 ASN A O 1
ATOM 936 N N . LEU A 1 114 ? -1.350 -20.715 -18.017 1.00 60.03 114 LEU A N 1
ATOM 937 C CA . LEU A 1 114 ? -2.013 -19.538 -18.581 1.00 60.03 114 LEU A CA 1
ATOM 938 C C . LEU A 1 114 ? -2.727 -19.764 -19.916 1.00 60.03 114 LEU A C 1
ATOM 940 O O . LEU A 1 114 ? -3.550 -18.935 -20.295 1.00 60.03 114 LEU A O 1
ATOM 944 N N . GLU A 1 115 ? -2.408 -20.843 -20.627 1.00 69.25 115 GLU A N 1
ATOM 945 C CA . GLU A 1 115 ? -3.040 -21.174 -21.910 1.00 69.25 115 GLU A CA 1
ATOM 946 C C . GLU A 1 115 ? -4.407 -21.856 -21.738 1.00 69.25 115 GLU A C 1
ATOM 948 O O . GLU A 1 115 ? -5.132 -22.044 -22.712 1.00 69.25 115 GLU A O 1
ATOM 953 N N . ILE A 1 116 ? -4.780 -22.204 -20.501 1.00 71.06 116 ILE A N 1
ATOM 954 C CA . ILE A 1 116 ? -6.060 -22.835 -20.180 1.00 71.06 116 ILE A CA 1
ATOM 955 C C . ILE A 1 116 ? -7.088 -21.749 -19.838 1.00 71.06 116 ILE A C 1
ATOM 957 O O . ILE A 1 116 ? -6.922 -21.003 -18.870 1.00 71.06 116 ILE A O 1
ATOM 961 N N . GLU A 1 117 ? -8.180 -21.696 -20.604 1.00 64.69 117 GLU A N 1
ATOM 962 C CA . GLU A 1 117 ? -9.264 -20.710 -20.457 1.00 64.69 117 GLU A CA 1
ATOM 963 C C . GLU A 1 117 ? -9.854 -20.679 -19.028 1.00 64.69 117 GLU A C 1
ATOM 965 O O . GLU A 1 117 ? -10.143 -19.609 -18.480 1.00 64.69 117 GLU A O 1
ATOM 970 N N . ASP A 1 118 ? -9.904 -21.837 -18.364 1.00 73.50 118 ASP A N 1
ATOM 971 C CA . ASP A 1 118 ? -10.424 -22.001 -17.001 1.00 73.50 118 ASP A CA 1
ATOM 972 C C . ASP A 1 118 ? -9.616 -21.272 -15.917 1.00 73.50 118 ASP A C 1
ATOM 974 O O . ASP A 1 118 ? -10.154 -20.963 -14.850 1.00 73.50 118 ASP A O 1
ATOM 978 N N . VAL A 1 119 ? -8.347 -20.922 -16.156 1.00 70.25 119 VAL A N 1
ATOM 979 C CA . VAL A 1 119 ? -7.531 -20.199 -15.160 1.00 70.25 119 VAL A CA 1
ATOM 980 C C . VAL A 1 119 ? -8.082 -18.798 -14.887 1.00 70.25 119 VAL A C 1
ATOM 982 O O . VAL A 1 119 ? -8.033 -18.318 -13.750 1.00 70.25 119 VAL A O 1
ATOM 985 N N . ASN A 1 120 ? -8.700 -18.165 -15.887 1.00 65.56 120 ASN A N 1
ATOM 986 C CA . ASN A 1 120 ? -9.389 -16.887 -15.709 1.00 65.56 120 ASN A CA 1
ATOM 987 C C . ASN A 1 120 ? -10.659 -17.049 -14.848 1.00 65.56 120 ASN A C 1
ATOM 989 O O . ASN A 1 120 ? -10.934 -16.234 -13.964 1.00 65.56 120 ASN A O 1
ATOM 993 N N . CYS A 1 121 ? -11.405 -18.142 -15.038 1.00 73.06 121 CYS A N 1
ATOM 994 C CA . CYS A 1 121 ? -12.560 -18.480 -14.202 1.00 73.06 121 CYS A CA 1
ATOM 995 C C . CYS A 1 121 ? -12.149 -18.707 -12.740 1.00 73.06 121 CYS A C 1
ATOM 997 O O . CYS A 1 121 ? -12.781 -18.160 -11.835 1.00 73.06 121 CYS A O 1
ATOM 999 N N . ILE A 1 122 ? -11.049 -19.428 -12.503 1.00 74.44 122 ILE A N 1
ATOM 1000 C CA . ILE A 1 122 ? -10.512 -19.678 -11.157 1.00 74.44 122 ILE A CA 1
ATOM 1001 C C . ILE A 1 122 ? -10.108 -18.365 -10.470 1.00 74.44 122 ILE A C 1
ATOM 1003 O O . ILE A 1 122 ? -10.448 -18.157 -9.303 1.00 74.44 122 ILE A O 1
ATOM 1007 N N . TYR A 1 123 ? -9.438 -17.453 -11.182 1.00 74.12 123 TYR A N 1
ATOM 1008 C CA . TYR A 1 123 ? -9.092 -16.135 -10.641 1.00 74.12 123 TYR A CA 1
ATOM 1009 C C . TYR A 1 123 ? -10.337 -15.333 -10.229 1.00 74.12 123 TYR A C 1
ATOM 1011 O O . TYR A 1 123 ? -10.397 -14.811 -9.112 1.00 74.12 123 TYR A O 1
ATOM 1019 N N . LYS A 1 124 ? -11.359 -15.274 -11.093 1.00 75.44 124 LYS A N 1
ATOM 1020 C CA . LYS A 1 124 ? -12.618 -14.567 -10.804 1.00 75.44 124 LYS A CA 1
ATOM 1021 C C . LYS A 1 124 ? -13.336 -15.153 -9.589 1.00 75.44 124 LYS A C 1
ATOM 1023 O O . LYS A 1 124 ? -13.754 -14.399 -8.714 1.00 75.44 124 LYS A O 1
ATOM 1028 N N . ILE A 1 125 ? -13.417 -16.481 -9.498 1.00 76.88 125 ILE A N 1
ATOM 1029 C CA . ILE A 1 125 ? -14.009 -17.178 -8.349 1.00 76.88 125 ILE A CA 1
ATOM 1030 C C . ILE A 1 125 ? -13.238 -16.848 -7.065 1.00 76.88 125 ILE A C 1
ATOM 1032 O O . ILE A 1 125 ? -13.854 -16.515 -6.055 1.00 76.88 125 ILE A O 1
ATOM 1036 N N . ASN A 1 126 ? -11.902 -16.870 -7.099 1.00 73.81 126 ASN A N 1
ATOM 1037 C CA . ASN A 1 126 ? -11.074 -16.535 -5.939 1.00 73.81 126 ASN A CA 1
ATOM 1038 C C . ASN A 1 126 ? -11.316 -15.094 -5.455 1.00 73.81 126 ASN A C 1
ATOM 1040 O O . ASN A 1 126 ? -11.503 -14.863 -4.261 1.00 73.81 126 ASN A O 1
ATOM 1044 N N . MET A 1 127 ? -11.391 -14.134 -6.381 1.00 74.25 127 MET A N 1
ATOM 1045 C CA . MET A 1 127 ? -11.715 -12.739 -6.068 1.00 74.25 127 MET A CA 1
ATOM 1046 C C . MET A 1 127 ? -13.106 -12.588 -5.440 1.00 74.25 127 MET A C 1
ATOM 1048 O O . MET A 1 127 ? -13.252 -11.876 -4.445 1.00 74.25 127 MET A O 1
ATOM 1052 N N . SER A 1 128 ? -14.117 -13.279 -5.974 1.00 74.06 128 SER A N 1
ATOM 1053 C CA . SER A 1 128 ? -15.474 -13.280 -5.415 1.00 74.06 128 SER A CA 1
ATOM 1054 C C . SER A 1 128 ? -15.529 -13.899 -4.016 1.00 74.06 128 SER A C 1
ATOM 1056 O O . SER A 1 128 ? -16.160 -13.330 -3.129 1.00 74.06 128 SER A O 1
ATOM 1058 N N . ILE A 1 129 ? -14.832 -15.015 -3.785 1.00 75.62 129 ILE A N 1
ATOM 1059 C CA . ILE A 1 129 ? -14.751 -15.654 -2.463 1.00 75.62 129 ILE A CA 1
ATOM 1060 C C . ILE A 1 129 ? -14.078 -14.721 -1.453 1.00 75.62 129 ILE A C 1
ATOM 1062 O O . ILE A 1 129 ? -14.599 -14.530 -0.357 1.00 75.62 129 ILE A O 1
ATOM 1066 N N . ASN A 1 130 ? -12.957 -14.094 -1.820 1.00 72.62 130 ASN A N 1
ATOM 1067 C CA . ASN A 1 130 ? -12.253 -13.166 -0.933 1.00 72.62 130 ASN A CA 1
ATOM 1068 C C . ASN A 1 130 ? -13.120 -11.958 -0.565 1.00 72.62 130 ASN A C 1
ATOM 1070 O O . ASN A 1 130 ? -13.151 -11.562 0.599 1.00 72.62 130 ASN A O 1
ATOM 1074 N N . LYS A 1 131 ? -13.859 -11.406 -1.535 1.00 78.44 131 LYS A N 1
ATOM 1075 C CA . LYS A 1 131 ? -14.807 -10.316 -1.293 1.00 78.44 131 LYS A CA 1
ATOM 1076 C C . LYS A 1 131 ? -15.917 -10.742 -0.327 1.00 78.44 131 LYS A C 1
ATOM 1078 O O . LYS A 1 131 ? -16.145 -10.058 0.666 1.00 78.44 131 LYS A O 1
ATOM 1083 N N . ASN A 1 132 ? -16.547 -11.890 -0.568 1.00 77.50 132 ASN A N 1
ATOM 1084 C CA . ASN A 1 132 ? -17.617 -12.401 0.292 1.00 77.50 132 ASN A CA 1
ATOM 1085 C C . ASN A 1 132 ? -17.117 -12.698 1.717 1.00 77.50 132 ASN A C 1
ATOM 1087 O O . ASN A 1 132 ? -17.805 -12.401 2.690 1.00 77.50 132 ASN A O 1
ATOM 1091 N N . ASN A 1 133 ? -15.902 -13.236 1.861 1.00 74.06 133 ASN A N 1
ATOM 1092 C CA . ASN A 1 133 ? -15.288 -13.480 3.168 1.00 74.06 133 ASN A CA 1
ATOM 1093 C C . ASN A 1 133 ? -15.008 -12.177 3.926 1.00 74.06 133 ASN A C 1
ATOM 1095 O O . ASN A 1 133 ? -15.177 -12.125 5.144 1.00 74.06 133 ASN A O 1
ATOM 1099 N N . GLN A 1 134 ? -14.600 -11.121 3.218 1.00 77.56 134 GLN A N 1
ATOM 1100 C CA . GLN A 1 134 ? -14.403 -9.806 3.815 1.00 77.56 134 GLN A CA 1
ATOM 1101 C C . GLN A 1 134 ? -15.734 -9.196 4.279 1.00 77.56 134 GLN A C 1
ATOM 1103 O O . GLN A 1 134 ? -15.822 -8.723 5.409 1.00 77.56 134 GLN A O 1
ATOM 1108 N N . GLU A 1 135 ? -16.782 -9.270 3.457 1.00 82.25 135 GLU A N 1
ATOM 1109 C CA . GLU A 1 135 ? -18.128 -8.812 3.830 1.00 82.25 135 GLU A CA 1
ATOM 1110 C C . GLU A 1 135 ? -18.670 -9.578 5.052 1.00 82.25 135 GLU A C 1
ATOM 1112 O O . GLU A 1 135 ? -19.226 -8.974 5.972 1.00 82.25 135 GLU A O 1
ATOM 1117 N N . LEU A 1 136 ? -18.445 -10.895 5.116 1.00 78.38 136 LEU A N 1
ATOM 1118 C CA . LEU A 1 136 ? -18.819 -11.722 6.265 1.00 78.38 136 LEU A CA 1
ATOM 1119 C C . LEU A 1 136 ? -18.043 -11.333 7.534 1.00 78.38 136 LEU A C 1
ATOM 1121 O O . LEU A 1 136 ? -18.621 -11.266 8.619 1.00 78.38 136 LEU A O 1
ATOM 1125 N N . PHE A 1 137 ? -16.744 -11.047 7.410 1.00 81.31 137 PHE A N 1
ATOM 1126 C CA . PHE A 1 137 ? -15.923 -10.562 8.520 1.00 81.31 137 PHE A CA 1
ATOM 1127 C C . PHE A 1 137 ? -16.428 -9.212 9.049 1.00 81.31 137 PHE A C 1
ATOM 1129 O O . PHE A 1 137 ? -16.594 -9.048 10.257 1.00 81.31 137 PHE A O 1
ATOM 1136 N N . GLU A 1 138 ? -16.739 -8.267 8.159 1.00 84.25 138 GLU A N 1
ATOM 1137 C CA . GLU A 1 138 ? -17.293 -6.959 8.528 1.00 84.25 138 GLU A CA 1
ATOM 1138 C C . GLU A 1 138 ? -18.656 -7.082 9.228 1.00 84.25 138 GLU A C 1
ATOM 1140 O O . GLU A 1 138 ? -18.927 -6.368 10.199 1.00 84.25 138 GLU A O 1
ATOM 1145 N N . LEU A 1 139 ? -19.507 -8.010 8.777 1.00 87.56 139 LEU A N 1
ATOM 1146 C CA . LEU A 1 139 ? -20.795 -8.292 9.412 1.00 87.56 139 LEU A CA 1
ATOM 1147 C C . LEU A 1 139 ? -20.618 -8.872 10.824 1.00 87.56 139 LEU A C 1
ATOM 1149 O O . LEU A 1 139 ? -21.264 -8.406 11.766 1.00 87.56 139 LEU A O 1
ATOM 1153 N N . ASN A 1 140 ? -19.714 -9.841 10.987 1.00 82.00 140 ASN A N 1
ATOM 1154 C CA . ASN A 1 140 ? -19.402 -10.436 12.287 1.00 82.00 140 ASN A CA 1
ATOM 1155 C C . ASN A 1 140 ? -18.839 -9.398 13.263 1.00 82.00 140 ASN A C 1
ATOM 1157 O O . ASN A 1 140 ? -19.234 -9.375 14.429 1.00 82.00 140 ASN A O 1
ATOM 1161 N N . GLN A 1 141 ? -17.977 -8.497 12.784 1.00 84.94 141 GLN A N 1
ATOM 1162 C CA . GLN A 1 141 ? -17.438 -7.420 13.607 1.00 84.94 141 GLN A CA 1
ATOM 1163 C C . GLN A 1 141 ? -18.545 -6.468 14.080 1.00 84.94 141 GLN A C 1
ATOM 1165 O O . GLN A 1 141 ? -18.613 -6.154 15.266 1.00 84.94 141 GLN A O 1
ATOM 1170 N N . LYS A 1 142 ? -19.471 -6.075 13.192 1.00 89.69 142 LYS A N 1
ATOM 1171 C CA . LYS A 1 142 ? -20.636 -5.256 13.575 1.00 89.69 142 LYS A CA 1
ATOM 1172 C C . LYS A 1 142 ? -21.498 -5.938 14.635 1.00 89.69 142 LYS A C 1
ATOM 1174 O O . LYS A 1 142 ? -21.932 -5.278 15.578 1.00 89.69 142 LYS A O 1
ATOM 1179 N N . HIS A 1 143 ? -21.743 -7.240 14.489 1.00 86.94 143 HIS A N 1
ATOM 1180 C CA . HIS A 1 143 ? -22.531 -7.997 15.459 1.00 86.94 143 HIS A CA 1
ATOM 1181 C C . HIS A 1 143 ? -21.842 -8.046 16.831 1.00 86.94 143 HIS A C 1
ATOM 1183 O O . HIS A 1 143 ? -22.482 -7.798 17.854 1.00 86.94 143 HIS A O 1
ATOM 1189 N N . LEU A 1 144 ? -20.529 -8.296 16.854 1.00 86.75 144 LEU A N 1
ATOM 1190 C CA . LEU A 1 144 ? -19.732 -8.308 18.080 1.00 86.75 144 LEU A CA 1
ATOM 1191 C C . LEU A 1 144 ? -19.723 -6.934 18.768 1.00 86.75 144 LEU A C 1
ATOM 1193 O O . LEU A 1 144 ? -19.940 -6.839 19.975 1.00 86.75 144 LEU A O 1
ATOM 1197 N N . ASP A 1 145 ? -19.548 -5.856 18.003 1.00 88.19 145 ASP A N 1
ATOM 1198 C CA . ASP A 1 145 ? -19.580 -4.488 18.528 1.00 88.19 145 ASP A CA 1
ATOM 1199 C C . ASP A 1 145 ? -20.944 -4.149 19.145 1.00 88.19 145 ASP A C 1
ATOM 1201 O O . ASP A 1 145 ? -21.024 -3.460 20.166 1.00 88.19 145 ASP A O 1
ATOM 1205 N N . GLN A 1 146 ? -22.031 -4.646 18.551 1.00 92.25 146 GLN A N 1
ATOM 1206 C CA . GLN A 1 146 ? -23.378 -4.446 19.071 1.00 92.25 146 GLN A CA 1
ATOM 1207 C C . GLN A 1 146 ? -23.614 -5.225 20.371 1.00 92.25 146 GLN A C 1
ATOM 1209 O O . GLN A 1 146 ? -24.103 -4.643 21.339 1.00 92.25 146 GLN A O 1
ATOM 1214 N N . GLN A 1 147 ? -23.184 -6.489 20.442 1.00 88.25 147 GLN A N 1
ATOM 1215 C CA . GLN A 1 147 ? -23.218 -7.274 21.683 1.00 88.25 147 GLN A CA 1
ATOM 1216 C C . GLN A 1 147 ? -22.396 -6.624 22.802 1.00 88.25 147 GLN A C 1
ATOM 1218 O O . GLN A 1 147 ? -22.840 -6.571 23.953 1.00 88.25 147 GLN A O 1
ATOM 1223 N N . ASN A 1 148 ? -21.226 -6.076 22.468 1.00 90.25 148 ASN A N 1
ATOM 1224 C CA . ASN A 1 148 ? -20.381 -5.364 23.422 1.00 90.25 148 ASN A CA 1
ATOM 1225 C C . ASN A 1 148 ? -21.069 -4.103 23.956 1.00 90.25 148 ASN A C 1
ATOM 1227 O O . ASN A 1 148 ? -21.056 -3.869 25.164 1.00 90.25 148 ASN A O 1
ATOM 1231 N N . LYS A 1 149 ? -21.728 -3.316 23.094 1.00 92.38 149 LYS A N 1
ATOM 1232 C CA . LYS A 1 149 ? -22.505 -2.140 23.525 1.00 92.38 149 LYS A CA 1
ATOM 1233 C C . LYS A 1 149 ? -23.619 -2.519 24.497 1.00 92.38 149 LYS A C 1
ATOM 1235 O O . LYS A 1 149 ? -23.714 -1.908 25.558 1.00 92.38 149 LYS A O 1
ATOM 1240 N N . THR A 1 150 ? -24.405 -3.543 24.168 1.00 92.56 150 THR A N 1
ATOM 1241 C CA . THR A 1 150 ? -25.481 -4.028 25.044 1.00 92.56 150 THR A CA 1
ATOM 1242 C C . THR A 1 150 ? -24.931 -4.524 26.381 1.00 92.56 150 THR A C 1
ATOM 1244 O O . THR A 1 150 ? -25.452 -4.165 27.432 1.00 92.56 150 THR A O 1
ATOM 1247 N N . THR A 1 151 ? -23.836 -5.287 26.367 1.00 91.12 151 THR A N 1
ATOM 1248 C CA . THR A 1 151 ? -23.188 -5.778 27.594 1.00 91.12 151 THR A CA 1
ATOM 1249 C C . THR A 1 151 ? -22.700 -4.628 28.478 1.00 91.12 151 THR A C 1
ATOM 1251 O O . THR A 1 151 ? -22.948 -4.629 29.682 1.00 91.12 151 THR A O 1
ATOM 1254 N N . ILE A 1 152 ? -22.061 -3.608 27.895 1.00 94.19 152 ILE A N 1
ATOM 1255 C CA . ILE A 1 152 ? -21.612 -2.412 28.627 1.00 94.19 152 ILE A CA 1
ATOM 1256 C C . ILE A 1 152 ? -22.795 -1.685 29.277 1.00 94.19 152 ILE A C 1
ATOM 1258 O O . ILE A 1 152 ? -22.685 -1.216 30.409 1.00 94.19 152 ILE A O 1
ATOM 1262 N N . GLU A 1 153 ? -23.924 -1.578 28.579 1.00 94.88 153 GLU A N 1
ATOM 1263 C CA . GLU A 1 153 ? -25.129 -0.931 29.101 1.00 94.88 153 GLU A CA 1
ATOM 1264 C C . GLU A 1 153 ? -25.748 -1.716 30.266 1.00 94.88 153 GLU A C 1
ATOM 1266 O O . GLU A 1 153 ? -26.080 -1.128 31.297 1.00 94.88 153 GLU A O 1
ATOM 1271 N N . ILE A 1 154 ? -2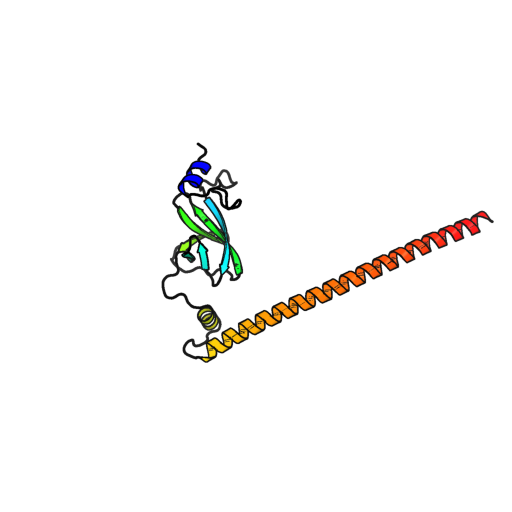5.802 -3.047 30.160 1.00 95.06 154 ILE A N 1
ATOM 1272 C CA . ILE A 1 154 ? -26.237 -3.928 31.254 1.00 95.06 154 ILE A CA 1
ATOM 1273 C C . ILE A 1 154 ? -25.343 -3.743 32.483 1.00 95.06 154 ILE A C 1
ATOM 1275 O O . ILE A 1 154 ? -25.860 -3.531 33.579 1.00 95.06 154 ILE A O 1
ATOM 1279 N N . ILE A 1 155 ? -24.017 -3.760 32.307 1.00 94.31 155 ILE A N 1
ATOM 1280 C CA . ILE A 1 155 ? -23.059 -3.569 33.406 1.00 94.31 155 ILE A CA 1
ATOM 1281 C C . ILE A 1 155 ? -23.265 -2.203 34.068 1.00 94.31 155 ILE A C 1
ATOM 1283 O O . ILE A 1 155 ? -23.310 -2.116 35.292 1.00 94.31 155 ILE A O 1
ATOM 1287 N N . LYS A 1 156 ? -23.444 -1.129 33.286 1.00 94.94 156 LYS A N 1
ATOM 1288 C CA . LYS A 1 156 ? -23.725 0.209 33.834 1.00 94.94 156 LYS A CA 1
ATOM 1289 C C . LYS A 1 156 ? -24.988 0.222 34.693 1.00 94.94 156 LYS A C 1
ATOM 1291 O O . LYS A 1 156 ? -24.970 0.785 35.788 1.00 94.94 156 LYS A O 1
ATOM 1296 N N . ASN A 1 157 ? -26.059 -0.411 34.220 1.00 96.12 157 ASN A N 1
ATOM 1297 C CA . ASN A 1 157 ? -27.318 -0.485 34.955 1.00 96.12 157 ASN A CA 1
ATOM 1298 C C . ASN A 1 157 ? -27.182 -1.318 36.237 1.00 96.12 157 ASN A C 1
ATOM 1300 O O . ASN A 1 157 ? -27.661 -0.896 37.287 1.00 96.12 157 ASN A O 1
ATOM 1304 N N . GLN A 1 158 ? -26.477 -2.451 36.186 1.00 94.44 158 GLN A N 1
ATOM 1305 C CA . GLN A 1 158 ? -26.200 -3.274 37.367 1.00 94.44 158 GLN A CA 1
ATOM 1306 C C . GLN A 1 158 ? -25.379 -2.516 38.416 1.00 94.44 158 GLN A C 1
ATOM 1308 O O . GLN A 1 158 ? -25.737 -2.527 39.591 1.00 94.44 158 GLN A O 1
ATOM 1313 N N . THR A 1 159 ? -24.332 -1.798 38.000 1.00 95.94 159 THR A N 1
ATOM 1314 C CA . THR A 1 159 ? -23.521 -0.967 38.902 1.00 95.94 159 THR A CA 1
ATOM 1315 C C . THR A 1 159 ? -24.353 0.135 39.553 1.00 95.94 159 THR A C 1
ATOM 1317 O O . THR A 1 159 ? -24.203 0.394 40.745 1.00 95.94 159 THR A O 1
ATOM 1320 N N . LYS A 1 160 ? -25.264 0.766 38.800 1.00 96.75 160 LYS A N 1
ATOM 1321 C CA . LYS A 1 160 ? -26.174 1.778 39.347 1.00 96.75 160 LYS A CA 1
ATOM 1322 C C . LYS A 1 160 ? -27.071 1.192 40.442 1.00 96.75 160 LYS A C 1
ATOM 1324 O O . LYS A 1 160 ? -27.107 1.740 41.538 1.00 96.75 160 LYS A O 1
ATOM 1329 N N . ILE A 1 161 ? -27.724 0.061 40.167 1.00 95.94 161 ILE A N 1
ATOM 1330 C CA . ILE A 1 161 ? -28.587 -0.632 41.139 1.00 95.94 161 ILE A CA 1
ATOM 1331 C C . ILE A 1 161 ? -27.789 -1.029 42.386 1.00 95.94 161 ILE A C 1
ATOM 1333 O O . ILE A 1 161 ? -28.249 -0.831 43.506 1.00 95.94 161 ILE A O 1
ATOM 1337 N N . TYR A 1 162 ? -26.579 -1.564 42.208 1.00 95.62 162 TYR A N 1
ATOM 1338 C CA . TYR A 1 162 ? -25.719 -1.953 43.323 1.00 95.62 162 TYR A CA 1
ATOM 1339 C C . TYR A 1 162 ? -25.376 -0.765 44.237 1.00 95.62 162 TYR A C 1
ATOM 1341 O O . TYR A 1 162 ? -25.469 -0.882 45.458 1.00 95.62 162 TYR A O 1
ATOM 1349 N N . ASN A 1 163 ? -25.047 0.393 43.658 1.00 96.31 163 ASN A N 1
ATOM 1350 C CA . ASN A 1 163 ? -24.766 1.605 44.428 1.00 96.31 163 ASN A CA 1
ATOM 1351 C C . ASN A 1 163 ? -26.006 2.113 45.181 1.00 96.31 163 ASN A C 1
ATOM 1353 O O . ASN A 1 163 ? -25.905 2.446 46.359 1.00 96.31 163 ASN A O 1
ATOM 1357 N N . GLU A 1 164 ? -27.181 2.108 44.542 1.00 96.12 164 GLU A N 1
ATOM 1358 C CA . GLU A 1 164 ? -28.446 2.475 45.197 1.00 96.12 164 GLU A CA 1
ATOM 1359 C C . GLU A 1 164 ? -28.757 1.550 46.390 1.00 96.12 164 GLU A C 1
ATOM 1361 O O . GLU A 1 164 ? -29.176 2.016 47.450 1.00 96.12 164 GLU A O 1
ATOM 1366 N N . LEU A 1 165 ? -28.491 0.244 46.267 1.00 95.75 165 LEU A N 1
ATOM 1367 C CA . LEU A 1 165 ? -28.659 -0.714 47.366 1.00 95.75 165 LEU A CA 1
ATOM 1368 C C . LEU A 1 165 ? -27.691 -0.458 48.530 1.00 95.75 165 LEU A C 1
ATOM 1370 O O . LEU A 1 165 ? -28.093 -0.593 49.687 1.00 95.75 165 LEU A O 1
ATOM 1374 N N . ILE A 1 166 ? -26.441 -0.066 48.251 1.00 95.69 166 ILE A N 1
ATOM 1375 C CA . ILE A 1 166 ? -25.481 0.332 49.293 1.00 95.69 166 ILE A CA 1
ATOM 1376 C C . ILE A 1 166 ? -26.005 1.541 50.069 1.00 95.69 166 ILE A C 1
ATOM 1378 O O . ILE A 1 166 ? -25.999 1.512 51.300 1.00 95.69 166 ILE A O 1
ATOM 1382 N N . GLU A 1 167 ? -26.488 2.574 49.377 1.00 94.50 167 GLU A N 1
ATOM 1383 C CA . GLU A 1 167 ? -27.029 3.777 50.023 1.00 94.50 167 GLU A CA 1
ATOM 1384 C C . GLU A 1 167 ? -28.248 3.464 50.898 1.00 94.50 167 GLU A C 1
ATOM 1386 O O . GLU A 1 167 ? -28.373 3.982 52.010 1.00 94.50 167 GLU A O 1
ATOM 1391 N N . ILE A 1 168 ? -29.152 2.601 50.421 1.00 94.06 168 ILE A N 1
ATOM 1392 C CA . ILE A 1 168 ? -30.308 2.149 51.205 1.00 94.06 168 ILE A CA 1
ATOM 1393 C C . ILE A 1 168 ? -29.837 1.424 52.468 1.00 94.06 168 ILE A C 1
ATOM 1395 O O . ILE A 1 168 ? -30.326 1.714 53.560 1.00 94.06 168 ILE A O 1
ATOM 1399 N N . ASN A 1 169 ? -28.873 0.512 52.339 1.00 92.19 169 ASN A N 1
ATOM 1400 C CA . ASN A 1 169 ? -28.362 -0.257 53.469 1.00 92.19 169 ASN A CA 1
ATOM 1401 C C . ASN A 1 169 ? -27.659 0.638 54.507 1.00 92.19 169 ASN A C 1
ATOM 1403 O O . ASN A 1 169 ? -27.844 0.461 55.710 1.00 92.19 169 ASN A O 1
ATOM 1407 N N . GLN A 1 170 ? -26.910 1.650 54.055 1.00 91.00 170 GLN A N 1
ATOM 1408 C CA . GLN A 1 170 ? -26.321 2.671 54.929 1.00 91.00 170 GLN A CA 1
ATOM 1409 C C . GLN A 1 170 ? -27.398 3.443 55.695 1.00 91.00 170 GLN A C 1
ATOM 1411 O O . GLN A 1 170 ? -27.351 3.490 56.921 1.00 91.00 170 GLN A O 1
ATOM 1416 N N . LYS A 1 171 ? -28.429 3.950 55.006 1.00 90.50 171 LYS A N 1
ATOM 1417 C CA . LYS A 1 171 ? -29.544 4.662 55.655 1.00 90.50 171 LYS A CA 1
ATOM 1418 C C . LYS A 1 171 ? -30.264 3.802 56.691 1.00 90.50 171 LYS A C 1
ATOM 1420 O O . LYS A 1 171 ? -30.628 4.306 57.752 1.00 90.50 171 LYS A O 1
ATOM 1425 N N . ILE A 1 172 ? -30.483 2.518 56.403 1.00 89.19 172 ILE A N 1
ATOM 1426 C CA . ILE A 1 172 ? -31.093 1.580 57.356 1.00 89.19 172 ILE A CA 1
ATOM 1427 C C . ILE A 1 172 ? -30.213 1.440 58.601 1.00 89.19 172 ILE A C 1
ATOM 1429 O O . ILE A 1 172 ? -30.721 1.590 59.712 1.00 89.19 172 ILE A O 1
ATOM 1433 N N . ASN A 1 173 ? -28.909 1.206 58.428 1.00 84.50 173 ASN A N 1
ATOM 1434 C CA . ASN A 1 173 ? -27.970 1.100 59.545 1.00 84.50 173 ASN A CA 1
ATOM 1435 C C . ASN A 1 173 ? -27.948 2.374 60.395 1.00 84.50 173 ASN A C 1
ATOM 1437 O O . ASN A 1 173 ? -28.083 2.281 61.614 1.00 84.50 173 ASN A O 1
ATOM 1441 N N . ASP A 1 174 ? -27.870 3.547 59.770 1.00 82.50 174 ASP A N 1
ATOM 1442 C CA . ASP A 1 174 ? -27.881 4.831 60.478 1.00 82.50 174 ASP A CA 1
ATOM 1443 C C . ASP A 1 174 ? -29.187 5.032 61.265 1.00 82.50 174 ASP A C 1
ATOM 1445 O O . ASP A 1 174 ? -29.179 5.538 62.384 1.00 82.50 174 ASP A O 1
ATOM 1449 N N . THR A 1 175 ? -30.320 4.579 60.719 1.00 80.88 175 THR A N 1
ATOM 1450 C CA . THR A 1 175 ? -31.636 4.716 61.364 1.00 80.88 175 THR A CA 1
ATOM 1451 C C . THR A 1 175 ? -31.827 3.746 62.536 1.00 80.88 175 THR A C 1
ATOM 1453 O O . THR A 1 175 ? -32.505 4.083 63.509 1.00 80.88 175 THR A O 1
ATOM 1456 N N . ILE A 1 176 ? -31.268 2.535 62.450 1.00 75.31 176 ILE A N 1
ATOM 1457 C CA . ILE A 1 176 ? -31.386 1.502 63.490 1.00 75.31 176 ILE A CA 1
ATOM 1458 C C . ILE A 1 176 ? -30.414 1.777 64.643 1.00 75.31 176 ILE A C 1
ATOM 1460 O O . ILE A 1 176 ? -30.817 1.715 65.803 1.00 75.31 176 ILE A O 1
ATOM 1464 N N . TRP A 1 177 ? -29.162 2.133 64.344 1.00 59.09 177 TRP A N 1
ATOM 1465 C CA . TRP A 1 177 ? -28.117 2.323 65.356 1.00 59.09 177 TRP A CA 1
ATOM 1466 C C . TRP A 1 177 ? -28.127 3.696 66.037 1.00 59.09 177 TRP A C 1
ATOM 1468 O O . TRP A 1 177 ? -27.472 3.853 67.057 1.00 59.09 177 TRP A O 1
ATOM 1478 N N . GLN A 1 178 ? -28.893 4.676 65.542 1.00 55.69 178 GLN A N 1
ATOM 1479 C CA . GLN A 1 178 ? -29.168 5.918 66.285 1.00 55.69 178 GLN A CA 1
ATOM 1480 C C . GLN A 1 178 ? -30.324 5.799 67.295 1.00 55.69 178 GLN A C 1
ATOM 1482 O O . GLN A 1 178 ? -30.580 6.742 68.041 1.00 55.69 178 GLN A O 1
ATOM 1487 N N . LYS A 1 179 ? -31.057 4.677 67.308 1.00 51.22 179 LYS A N 1
ATOM 1488 C CA . LYS A 1 179 ? -32.195 4.440 68.216 1.00 51.22 179 LYS A CA 1
ATOM 1489 C C . LYS A 1 179 ? -31.885 3.495 69.385 1.00 51.22 179 LYS A C 1
ATOM 1491 O O . LYS A 1 179 ? -32.785 3.243 70.185 1.00 51.22 179 LYS A O 1
ATOM 1496 N N . ILE A 1 180 ? -30.657 2.985 69.471 1.00 48.22 180 ILE A N 1
ATOM 1497 C CA . ILE A 1 180 ? -30.114 2.218 70.605 1.00 48.22 180 ILE A CA 1
ATOM 1498 C C . ILE A 1 180 ? -29.166 3.138 71.368 1.00 48.22 180 ILE A C 1
ATOM 1500 O O . ILE A 1 180 ? -29.257 3.158 72.613 1.00 48.22 180 ILE A O 1
#

pLDDT: mean 76.51, std 13.31, range [43.0, 96.75]

Foldseek 3Di:
DPPQVVQCVVVVVPDPDVQWGFDQDPDPPGPWGKTKDKFADALQWTDDPNATWFFADPVRDTDGDDHRDIWIWIQTSVRFIWTADPNDTTGIDHDPDDPQDPLSVVCVVVVHDPVDPCSVVVVVVVVVVVVVVVVVVVVVVVVVVVVVVVVVVVVVVVVVVVVVVVVVVVVVCVVVVVVD

Secondary structure (DSSP, 8-state):
--HHHHHHHHTT--SSSTT---B--SSTT----EEEEEEE-BTTBEEETTEEEEEE-TTSPBPP--TT-EEEEEEETT--EEEEETTEEEEEEPPPSSPPPHHHHHHHHTT--TTSTHHHHHHHHHHHHHHHHHHHHHHHHHHHHHHHHHHHHHHHHHHHHHHHHHHHHHHHHHHHHT--

Radius of gyration: 29.88 Å; chains: 1; bounding box: 56×56×92 Å